Protein AF-A0A7J0D3D7-F1 (afdb_monomer_lite)

Sequence (59 aa):
MICVDCDKTILGRAVLASDGDSMSGARPDAMAHPPGSQDCKPRTPRKRALRQALALPDR

pLDDT: mean 74.33, std 13.21, range [45.53, 89.5]

Secondary structure (DSSP, 8-state):
-B-TTT--B--S--EE------TTT--TT-EEPPTT-TT---SSHHHHHHHHHTTS---

Organism: Streptomyces microflavus (NCBI:txid1919)

Radius of gyration: 11.26 Å; chains: 1; bounding box: 30×22×31 Å

Foldseek 3Di:
DAAPFARDDDDDDKDAPDDPPPVPCDPRPHIHDQQPDPVDDGPDPVVVVVSVVVNDPDD

Structure (mmCIF, N/CA/C/O backbone):
data_AF-A0A7J0D3D7-F1
#
_entry.id   AF-A0A7J0D3D7-F1
#
loop_
_atom_site.group_PDB
_atom_site.id
_atom_site.type_symbol
_atom_site.label_atom_id
_atom_site.label_alt_id
_atom_site.label_comp_id
_atom_site.label_asym_id
_atom_site.label_entity_id
_atom_site.label_seq_id
_atom_site.pdbx_PDB_ins_code
_atom_site.Cartn_x
_atom_site.Cartn_y
_atom_site.Cartn_z
_atom_site.occupancy
_atom_site.B_iso_or_equiv
_atom_site.auth_seq_id
_atom_site.auth_comp_id
_atom_site.auth_asym_id
_atom_site.auth_atom_id
_atom_site.pdbx_PDB_model_num
ATOM 1 N N . MET A 1 1 ? -0.711 -8.381 8.546 1.00 78.00 1 MET A N 1
ATOM 2 C CA . MET A 1 1 ? 0.239 -7.708 7.634 1.00 78.00 1 MET A CA 1
ATOM 3 C C . MET A 1 1 ? -0.085 -6.218 7.619 1.00 78.00 1 MET A C 1
ATOM 5 O O . MET A 1 1 ? -1.263 -5.888 7.530 1.00 78.00 1 MET A O 1
ATOM 9 N N . ILE A 1 2 ? 0.906 -5.340 7.794 1.00 85.75 2 ILE A N 1
ATOM 10 C CA . ILE A 1 2 ? 0.705 -3.881 7.896 1.00 85.75 2 ILE A CA 1
ATOM 11 C C . ILE A 1 2 ? 1.083 -3.233 6.564 1.00 85.75 2 ILE A C 1
ATOM 13 O O . ILE A 1 2 ? 2.120 -3.565 5.996 1.00 85.75 2 ILE A O 1
ATOM 17 N N 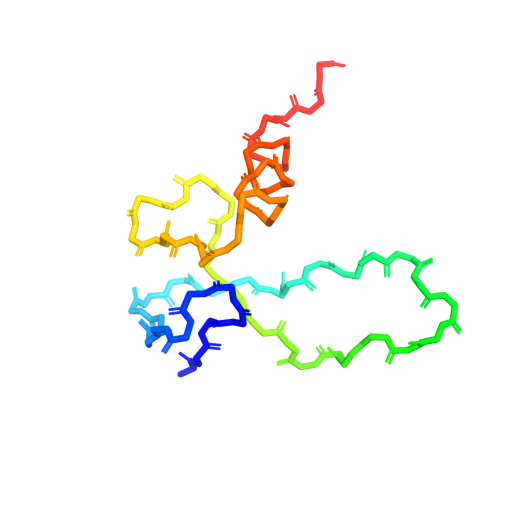. CYS A 1 3 ? 0.243 -2.324 6.070 1.00 86.94 3 CYS A N 1
ATOM 18 C CA . CYS A 1 3 ? 0.514 -1.558 4.862 1.00 86.94 3 CYS A CA 1
ATOM 19 C C . CYS A 1 3 ? 1.548 -0.458 5.123 1.00 86.94 3 CYS A C 1
ATOM 21 O O . CYS A 1 3 ? 1.309 0.428 5.941 1.00 86.94 3 CYS A O 1
ATOM 23 N N . VAL A 1 4 ? 2.632 -0.435 4.348 1.00 85.38 4 VAL A N 1
ATOM 24 C CA . VAL A 1 4 ? 3.705 0.575 4.458 1.00 85.38 4 VAL A CA 1
ATOM 25 C C . VAL A 1 4 ? 3.313 1.990 4.001 1.00 85.38 4 VAL A C 1
ATOM 27 O O . VAL A 1 4 ? 4.098 2.934 4.125 1.00 85.38 4 VAL A O 1
ATOM 30 N N . ASP A 1 5 ? 2.122 2.167 3.422 1.00 84.50 5 ASP A N 1
ATOM 31 C CA . ASP A 1 5 ? 1.653 3.466 2.921 1.00 84.50 5 ASP A CA 1
ATOM 32 C C . ASP A 1 5 ? 0.671 4.172 3.851 1.00 84.50 5 ASP A C 1
ATOM 34 O O . ASP A 1 5 ? 0.640 5.407 3.886 1.00 84.50 5 ASP A O 1
ATOM 38 N N . CYS A 1 6 ? -0.139 3.408 4.580 1.00 87.06 6 CYS A N 1
ATOM 39 C CA . CYS A 1 6 ? -1.189 3.935 5.450 1.00 87.06 6 CYS A CA 1
ATOM 40 C C . CYS A 1 6 ? -1.078 3.467 6.908 1.00 87.06 6 CYS A C 1
ATOM 42 O O . CYS A 1 6 ? -1.905 3.881 7.715 1.00 87.06 6 CYS A O 1
ATOM 44 N N . ASP A 1 7 ? -0.093 2.621 7.233 1.00 87.75 7 ASP A N 1
ATOM 45 C CA . ASP A 1 7 ? 0.140 2.011 8.551 1.00 87.75 7 ASP A CA 1
ATOM 46 C C . ASP A 1 7 ? -1.065 1.231 9.108 1.00 87.75 7 ASP A C 1
ATOM 48 O O . ASP A 1 7 ? -1.151 0.951 10.303 1.00 87.75 7 ASP A O 1
ATOM 52 N N . LYS A 1 8 ? -2.015 0.859 8.242 1.00 88.19 8 L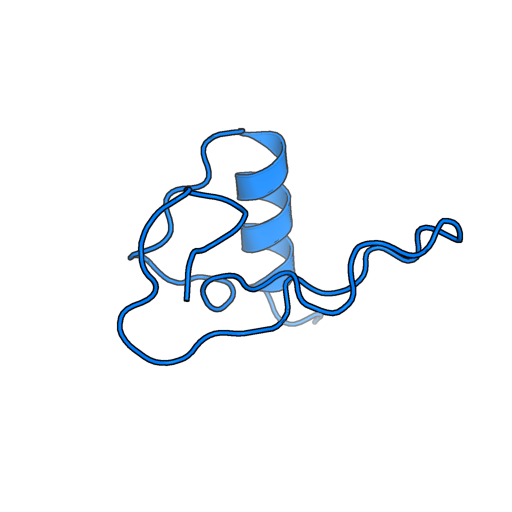YS A N 1
ATOM 53 C CA . LYS A 1 8 ? -3.183 0.056 8.609 1.00 88.19 8 LYS A CA 1
ATOM 54 C C . LYS A 1 8 ? -2.948 -1.420 8.344 1.00 88.19 8 LYS A C 1
ATOM 56 O O . LYS A 1 8 ? -2.216 -1.806 7.432 1.00 88.19 8 LYS A O 1
ATOM 61 N N . THR A 1 9 ? -3.636 -2.247 9.121 1.00 89.50 9 THR A N 1
ATOM 62 C CA . THR A 1 9 ? -3.736 -3.680 8.865 1.00 89.50 9 THR A CA 1
ATOM 63 C C . THR A 1 9 ? -4.433 -3.922 7.529 1.00 89.50 9 THR A C 1
ATOM 65 O O . THR A 1 9 ? -5.530 -3.417 7.296 1.00 89.50 9 THR A O 1
ATOM 68 N N . ILE A 1 10 ? -3.807 -4.717 6.662 1.00 88.75 10 ILE A N 1
ATOM 69 C CA . ILE A 1 10 ? -4.409 -5.150 5.401 1.00 88.75 10 ILE A CA 1
ATOM 70 C C . ILE A 1 10 ? -5.369 -6.298 5.709 1.00 88.75 10 ILE A C 1
ATOM 72 O O . ILE A 1 10 ? -4.943 -7.366 6.153 1.00 88.75 10 ILE A O 1
ATOM 76 N N . LEU A 1 11 ? -6.661 -6.068 5.485 1.00 87.12 11 LEU A N 1
ATOM 77 C CA . LEU A 1 11 ? -7.705 -7.081 5.596 1.00 87.12 11 LEU A CA 1
ATOM 78 C C . LEU A 1 11 ? -7.973 -7.630 4.188 1.00 87.12 11 LEU A C 1
ATOM 80 O O . LEU A 1 11 ? -8.659 -6.996 3.394 1.00 87.12 11 LEU A O 1
ATOM 84 N N . GLY A 1 12 ? -7.368 -8.771 3.849 1.00 84.19 12 GLY A N 1
ATOM 85 C CA . GLY A 1 12 ? -7.531 -9.421 2.544 1.00 84.19 12 GLY A CA 1
ATOM 86 C C . GLY A 1 12 ? -6.257 -9.436 1.699 1.00 84.19 12 GLY A C 1
ATOM 87 O O . GLY A 1 12 ? -5.161 -9.644 2.220 1.00 84.19 12 GLY A O 1
ATOM 88 N N . ARG A 1 13 ? -6.402 -9.265 0.378 1.00 83.94 13 ARG A N 1
ATOM 89 C CA . ARG A 1 13 ? -5.278 -9.362 -0.565 1.00 83.94 13 ARG A CA 1
ATOM 90 C C . ARG A 1 13 ? -4.263 -8.256 -0.288 1.00 83.94 13 ARG A C 1
ATOM 92 O O . ARG A 1 13 ? -4.599 -7.078 -0.345 1.00 83.94 13 ARG A O 1
ATOM 99 N N . ALA A 1 14 ? -3.020 -8.649 -0.053 1.00 85.44 14 ALA A N 1
ATOM 100 C CA . ALA A 1 14 ? -1.882 -7.750 0.019 1.00 85.44 14 ALA A CA 1
ATOM 101 C C . ALA A 1 14 ? -1.005 -7.936 -1.221 1.00 85.44 14 ALA A C 1
ATOM 103 O O . ALA A 1 14 ? -0.944 -9.026 -1.793 1.00 85.44 14 ALA A O 1
ATOM 104 N N . VAL A 1 15 ? -0.341 -6.866 -1.637 1.00 84.31 15 VAL A N 1
ATOM 105 C CA . VAL A 1 15 ? 0.671 -6.895 -2.694 1.00 84.31 15 VAL A CA 1
ATOM 106 C C . VAL A 1 15 ? 1.996 -6.457 -2.101 1.00 84.31 15 VAL A C 1
ATOM 108 O O . VAL A 1 15 ? 2.022 -5.697 -1.129 1.00 84.31 15 VAL A O 1
ATOM 111 N N . LEU A 1 16 ? 3.096 -6.903 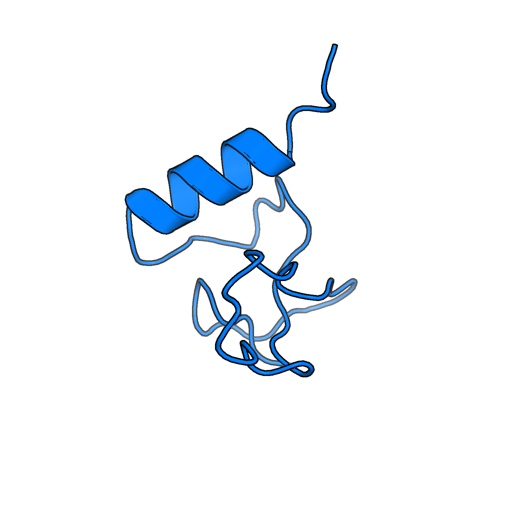-2.696 1.00 81.00 16 LEU A N 1
ATOM 112 C CA . LEU A 1 16 ? 4.380 -6.278 -2.424 1.00 81.00 16 LEU A CA 1
ATOM 113 C C . LEU A 1 16 ? 4.257 -4.797 -2.774 1.00 81.00 16 LEU A C 1
ATOM 115 O O . LEU A 1 16 ? 3.655 -4.421 -3.788 1.00 81.00 16 LEU A O 1
ATOM 119 N N . ALA A 1 17 ? 4.768 -3.940 -1.899 1.00 75.56 17 ALA A N 1
ATOM 120 C CA . ALA A 1 17 ? 4.982 -2.550 -2.228 1.00 75.56 17 ALA A CA 1
ATOM 121 C C . ALA A 1 17 ? 6.103 -2.533 -3.269 1.00 75.56 17 ALA A C 1
ATOM 123 O O . ALA A 1 17 ? 7.261 -2.417 -2.900 1.00 75.56 17 ALA A O 1
ATOM 124 N N . SER A 1 18 ? 5.715 -2.766 -4.529 1.00 64.75 18 SER A N 1
ATOM 125 C CA . SER A 1 18 ? 6.564 -2.899 -5.710 1.00 64.75 18 SER A CA 1
ATOM 126 C C . SER A 1 18 ? 7.829 -2.069 -5.581 1.00 64.75 18 SER A C 1
ATOM 128 O O . SER A 1 18 ? 7.731 -0.858 -5.346 1.00 64.75 18 SER A O 1
ATOM 130 N N . ASP A 1 19 ? 8.963 -2.755 -5.738 1.00 55.12 19 ASP A N 1
ATOM 131 C CA . ASP A 1 19 ? 10.293 -2.187 -5.875 1.00 55.12 19 ASP A CA 1
ATOM 132 C C . ASP A 1 19 ? 10.204 -0.956 -6.774 1.00 55.12 19 ASP A 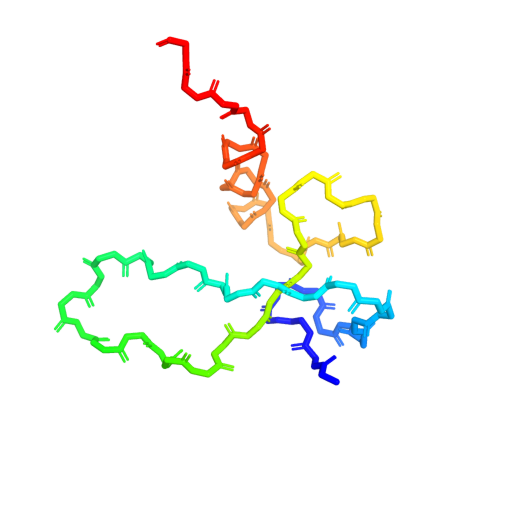C 1
ATOM 134 O O . ASP A 1 19 ? 10.005 -1.046 -7.983 1.00 55.12 19 ASP A O 1
ATOM 138 N N . GLY A 1 20 ? 10.337 0.232 -6.186 1.00 49.88 20 GLY A N 1
ATOM 139 C CA . GLY A 1 20 ? 11.052 1.237 -6.949 1.00 49.88 20 GLY A CA 1
ATOM 140 C C . GLY A 1 20 ? 12.422 0.621 -7.182 1.00 49.88 20 GLY A C 1
ATOM 141 O O . GLY A 1 20 ? 12.991 0.134 -6.204 1.00 49.88 20 GLY A O 1
ATOM 142 N N . ASP A 1 21 ? 12.907 0.611 -8.424 1.00 45.53 21 ASP A N 1
ATOM 143 C CA . ASP A 1 21 ? 14.274 0.236 -8.816 1.00 45.53 21 ASP A CA 1
ATOM 144 C C . ASP A 1 21 ? 15.306 1.152 -8.133 1.00 45.53 21 ASP A C 1
ATOM 146 O O . ASP A 1 21 ? 16.076 1.897 -8.738 1.00 45.53 21 ASP A O 1
ATOM 150 N N . SER A 1 22 ? 15.291 1.162 -6.811 1.00 48.00 22 SER A N 1
ATOM 151 C CA . SER A 1 22 ? 16.288 1.761 -5.977 1.00 48.00 22 SER A CA 1
ATOM 152 C C . SER A 1 22 ? 17.349 0.684 -5.900 1.00 48.00 22 SER A C 1
ATOM 154 O O . SER A 1 22 ? 17.179 -0.317 -5.208 1.00 48.00 22 SER A O 1
ATOM 156 N N . MET A 1 23 ? 18.468 0.919 -6.585 1.00 53.59 23 MET A N 1
ATOM 157 C CA . MET A 1 23 ? 19.711 0.131 -6.502 1.00 53.59 23 MET A CA 1
ATOM 158 C C . MET A 1 23 ? 20.186 -0.118 -5.049 1.00 53.59 23 MET A C 1
ATOM 160 O O . MET A 1 23 ? 21.125 -0.865 -4.803 1.00 53.59 23 MET A O 1
ATOM 164 N N . SER A 1 24 ? 19.532 0.508 -4.070 1.00 52.47 24 SER A N 1
ATOM 165 C CA . SER A 1 24 ? 19.658 0.336 -2.632 1.00 52.47 24 SER A CA 1
ATOM 166 C C . SER A 1 24 ? 18.529 -0.539 -2.050 1.00 52.47 24 SER A C 1
ATOM 168 O O . SER A 1 24 ? 17.705 -0.015 -1.302 1.00 52.47 24 SER A O 1
ATOM 170 N N . GLY A 1 25 ? 18.454 -1.827 -2.408 1.00 50.97 25 GLY A N 1
ATOM 171 C CA . GLY A 1 25 ? 17.643 -2.876 -1.752 1.00 50.97 25 GLY A CA 1
ATOM 172 C C . GLY A 1 25 ? 16.478 -2.394 -0.875 1.00 50.97 25 GLY A C 1
ATOM 173 O O . GLY A 1 25 ? 16.540 -2.491 0.356 1.00 50.97 25 GLY A O 1
ATOM 174 N N . ALA A 1 26 ? 15.435 -1.828 -1.492 1.00 53.34 26 ALA A N 1
ATOM 175 C CA . ALA A 1 26 ? 14.212 -1.501 -0.775 1.00 53.34 26 ALA A CA 1
ATOM 176 C C . ALA A 1 26 ? 13.656 -2.804 -0.185 1.00 53.34 26 ALA A C 1
ATOM 178 O O . ALA A 1 26 ? 13.700 -3.850 -0.820 1.00 53.34 26 ALA A O 1
ATOM 179 N N . ARG A 1 27 ? 13.248 -2.759 1.088 1.00 55.22 27 ARG A N 1
ATOM 180 C CA . ARG A 1 27 ? 12.989 -3.957 1.898 1.00 55.22 27 ARG A CA 1
ATOM 181 C C . ARG A 1 27 ? 12.069 -4.937 1.145 1.00 55.22 27 ARG A C 1
ATOM 183 O O . ARG A 1 27 ? 10.912 -4.572 0.931 1.00 55.22 27 ARG A O 1
ATOM 190 N N . PRO A 1 28 ? 12.535 -6.161 0.827 1.00 57.53 28 PRO A N 1
ATOM 191 C CA . PRO A 1 28 ? 11.798 -7.107 -0.016 1.00 57.53 28 PRO A CA 1
ATOM 192 C C . PRO A 1 28 ? 10.473 -7.568 0.611 1.00 57.53 28 PRO A C 1
ATOM 194 O O . PRO A 1 28 ? 9.610 -8.096 -0.079 1.00 57.53 28 PRO A O 1
ATOM 197 N N . ASP A 1 29 ? 10.279 -7.313 1.907 1.00 65.75 29 ASP A N 1
ATOM 198 C CA . ASP A 1 29 ? 9.107 -7.745 2.674 1.00 65.75 29 ASP A CA 1
ATOM 199 C C . ASP A 1 29 ? 8.083 -6.619 2.909 1.00 65.75 29 ASP A C 1
ATOM 201 O O . ASP A 1 29 ? 7.155 -6.757 3.714 1.00 65.75 29 ASP A O 1
ATOM 205 N N . ALA A 1 30 ? 8.258 -5.457 2.272 1.00 77.75 30 ALA A N 1
ATOM 206 C CA . ALA A 1 30 ? 7.326 -4.345 2.411 1.00 77.75 30 ALA A CA 1
ATOM 207 C C . ALA A 1 30 ? 6.005 -4.659 1.696 1.00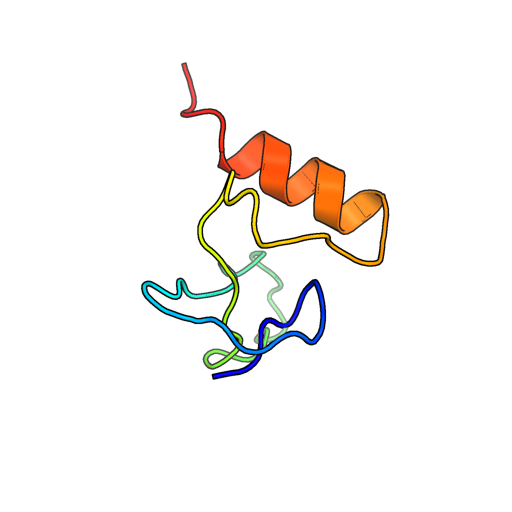 77.75 30 ALA A C 1
ATOM 209 O O . ALA A 1 30 ? 5.958 -4.826 0.481 1.00 77.75 30 ALA A O 1
ATOM 210 N N . MET A 1 31 ? 4.903 -4.684 2.446 1.00 85.25 31 MET A N 1
ATOM 211 C CA . MET A 1 31 ? 3.579 -5.018 1.919 1.00 85.25 31 MET A CA 1
ATOM 212 C C . MET A 1 31 ? 2.675 -3.792 1.879 1.00 85.25 31 MET A C 1
ATOM 214 O O . MET A 1 31 ? 2.741 -2.909 2.737 1.00 85.25 31 MET A O 1
ATOM 218 N N . ALA A 1 32 ? 1.796 -3.743 0.888 1.00 86.81 32 ALA A N 1
ATOM 219 C CA . ALA A 1 32 ? 0.818 -2.685 0.715 1.00 86.81 32 ALA A CA 1
ATOM 220 C C . ALA A 1 32 ? -0.534 -3.235 0.260 1.00 86.81 32 ALA A C 1
ATOM 222 O O . ALA A 1 32 ? -0.663 -4.376 -0.188 1.00 86.81 32 ALA A O 1
ATOM 223 N N . HIS A 1 33 ? -1.560 -2.396 0.375 1.00 88.50 33 HIS A N 1
ATOM 224 C CA . HIS A 1 33 ? -2.830 -2.670 -0.282 1.00 88.50 33 HIS A CA 1
ATOM 225 C C . HIS A 1 33 ? -2.656 -2.679 -1.813 1.00 88.50 33 HIS A C 1
ATOM 227 O O . HIS A 1 33 ? -1.777 -1.981 -2.330 1.00 88.50 33 HIS A O 1
ATOM 233 N N . PRO A 1 34 ? -3.509 -3.415 -2.548 1.00 85.19 34 PRO A N 1
ATOM 234 C CA . PRO A 1 34 ? -3.521 -3.394 -4.004 1.00 85.19 34 PRO A CA 1
ATOM 235 C C . PRO A 1 34 ? -3.657 -1.962 -4.549 1.00 85.19 34 PRO A C 1
ATOM 237 O O . PRO A 1 34 ? -4.353 -1.144 -3.930 1.00 85.19 34 PRO A O 1
ATOM 240 N N . PRO A 1 35 ? -3.041 -1.645 -5.704 1.00 80.38 35 PRO A N 1
ATOM 241 C CA . PRO A 1 35 ? -3.271 -0.374 -6.384 1.00 80.38 35 PRO A CA 1
ATOM 242 C C . PRO A 1 35 ? -4.773 -0.119 -6.564 1.00 80.38 35 PRO A C 1
ATOM 244 O O . PRO A 1 35 ? -5.532 -1.033 -6.878 1.00 80.38 35 PRO A O 1
ATOM 247 N N . GLY A 1 36 ? -5.217 1.111 -6.299 1.00 77.06 36 GLY A N 1
ATOM 248 C CA . GLY A 1 36 ? -6.633 1.486 -6.395 1.00 77.06 36 GLY A CA 1
ATOM 249 C C . GLY A 1 36 ? -7.540 0.989 -5.258 1.00 77.06 36 GLY A C 1
ATOM 250 O O . GLY A 1 36 ? -8.729 1.301 -5.267 1.00 77.06 36 GLY A O 1
ATOM 251 N N . SER A 1 37 ? -7.021 0.266 -4.255 1.00 83.44 37 SER A N 1
ATOM 252 C CA . SER A 1 37 ? -7.808 -0.127 -3.077 1.00 83.44 37 SER A CA 1
ATOM 253 C C . SER A 1 37 ? -8.348 1.099 -2.331 1.00 83.44 37 SER A C 1
ATOM 255 O O . SER A 1 37 ? -7.582 1.966 -1.906 1.00 83.44 37 SER A O 1
ATOM 257 N N . GLN A 1 38 ? -9.669 1.145 -2.126 1.00 82.50 38 GLN A N 1
ATOM 258 C CA . GLN A 1 38 ? -10.340 2.222 -1.383 1.00 82.50 38 GLN A CA 1
ATOM 259 C C . GLN A 1 38 ? -10.038 2.182 0.125 1.00 82.50 38 GLN A C 1
ATOM 261 O O . GLN A 1 38 ? -10.148 3.201 0.814 1.00 82.50 38 GLN A O 1
ATOM 266 N N . ASP A 1 39 ? -9.605 1.024 0.629 1.00 82.50 39 ASP A N 1
ATOM 267 C CA . ASP A 1 39 ? -9.235 0.823 2.032 1.00 82.50 39 ASP A CA 1
ATOM 268 C C . ASP A 1 39 ? -7.891 1.481 2.367 1.00 82.50 39 ASP A C 1
ATOM 270 O O . ASP A 1 39 ? -7.625 1.860 3.515 1.00 82.50 39 ASP A O 1
ATOM 274 N N . CYS A 1 40 ? -7.045 1.674 1.351 1.00 83.88 40 CYS A N 1
ATOM 275 C CA . CYS A 1 40 ? -5.758 2.323 1.499 1.00 83.88 40 CYS A CA 1
ATOM 276 C C . CYS A 1 40 ? -5.887 3.838 1.367 1.00 83.88 40 CYS A C 1
ATOM 278 O O . CYS A 1 40 ? -6.181 4.375 0.300 1.00 83.88 40 CYS A O 1
ATOM 280 N N . LYS A 1 41 ? -5.570 4.552 2.449 1.00 84.50 41 LYS A N 1
ATOM 281 C CA . LYS A 1 41 ? -5.445 6.015 2.454 1.00 84.50 41 LYS A CA 1
ATOM 282 C C . LYS A 1 41 ? -3.991 6.385 2.762 1.00 84.50 41 LYS A C 1
ATOM 284 O O . LYS A 1 41 ? -3.659 6.518 3.940 1.00 84.50 41 LYS A O 1
ATOM 289 N N . PRO A 1 42 ? -3.108 6.480 1.744 1.00 82.00 42 PRO A N 1
ATOM 290 C CA . PRO A 1 42 ? -1.702 6.792 1.957 1.00 82.00 42 PRO A CA 1
ATOM 291 C C . PRO A 1 42 ? -1.527 8.118 2.690 1.00 82.00 42 PRO A C 1
ATOM 293 O O . PRO A 1 42 ? -2.196 9.101 2.369 1.00 82.00 42 PRO A O 1
ATOM 296 N N . ARG A 1 43 ? -0.605 8.152 3.653 1.00 77.31 43 ARG A N 1
ATOM 297 C CA . ARG A 1 43 ? -0.401 9.331 4.511 1.00 77.31 43 ARG A CA 1
ATOM 298 C C . ARG A 1 43 ? 0.221 10.511 3.771 1.00 77.31 43 ARG A C 1
ATOM 300 O O . ARG A 1 43 ? 0.013 11.653 4.165 1.00 77.31 43 ARG A O 1
ATOM 307 N N . THR A 1 44 ? 0.992 10.247 2.716 1.00 79.00 44 THR A N 1
ATOM 308 C CA . THR A 1 44 ? 1.688 11.290 1.959 1.00 79.00 44 THR A CA 1
ATOM 309 C C . THR A 1 44 ? 1.066 11.485 0.572 1.00 79.00 44 THR A C 1
ATOM 311 O O . THR A 1 44 ? 0.770 10.501 -0.116 1.00 79.00 44 THR A O 1
ATOM 314 N N . PRO A 1 45 ? 0.914 12.742 0.105 1.00 76.88 45 PRO A N 1
ATOM 315 C CA . PRO A 1 45 ? 0.378 13.032 -1.228 1.00 76.88 45 PRO A CA 1
ATOM 316 C C . PRO A 1 45 ? 1.168 12.348 -2.351 1.00 76.88 45 PRO A C 1
ATOM 318 O O . PRO A 1 45 ? 0.581 11.824 -3.294 1.00 76.88 45 PRO A O 1
ATOM 321 N N . ARG A 1 46 ? 2.500 12.271 -2.211 1.00 77.81 46 ARG A N 1
ATOM 322 C CA . ARG A 1 46 ? 3.393 11.614 -3.177 1.00 77.81 46 ARG A CA 1
ATOM 323 C C . ARG A 1 46 ? 3.105 10.115 -3.319 1.00 77.81 46 ARG A C 1
ATOM 325 O O . ARG A 1 46 ? 3.033 9.618 -4.437 1.00 77.81 46 ARG A O 1
ATOM 332 N N . LYS A 1 47 ? 2.894 9.399 -2.206 1.00 76.62 47 LYS A N 1
ATOM 333 C CA . LYS A 1 47 ? 2.537 7.968 -2.233 1.00 76.62 47 LYS A CA 1
ATOM 334 C C . LYS A 1 47 ? 1.149 7.744 -2.823 1.00 76.62 47 LYS A C 1
ATOM 336 O O . LYS A 1 47 ? 0.946 6.784 -3.559 1.00 76.62 47 LYS A O 1
ATOM 341 N N . ARG A 1 48 ? 0.203 8.646 -2.543 1.00 77.94 48 ARG A N 1
ATOM 342 C CA . ARG A 1 48 ? -1.134 8.605 -3.148 1.00 77.94 48 ARG A CA 1
ATOM 343 C C . ARG A 1 48 ? -1.065 8.726 -4.672 1.00 77.94 48 ARG A C 1
ATOM 345 O O . ARG A 1 48 ? -1.657 7.892 -5.348 1.00 77.94 48 ARG A O 1
ATOM 352 N N . ALA A 1 49 ? -0.314 9.698 -5.192 1.00 78.25 49 ALA A N 1
ATOM 353 C CA . ALA A 1 49 ? -0.134 9.886 -6.632 1.00 78.25 49 ALA A CA 1
ATOM 354 C C . ALA A 1 49 ? 0.516 8.659 -7.299 1.00 78.25 49 ALA A C 1
ATOM 356 O O . ALA A 1 49 ? 0.007 8.169 -8.303 1.00 78.25 49 ALA A O 1
ATOM 357 N N . LEU A 1 50 ? 1.574 8.099 -6.696 1.00 78.00 50 LEU A N 1
ATOM 358 C CA . LEU A 1 50 ? 2.228 6.879 -7.189 1.00 78.00 50 LEU A CA 1
ATOM 359 C C . LEU A 1 50 ? 1.258 5.690 -7.257 1.00 78.00 50 LEU A C 1
ATOM 361 O O . LEU A 1 50 ? 1.186 4.999 -8.267 1.00 78.00 50 LEU A O 1
ATOM 365 N N . ARG A 1 51 ? 0.478 5.455 -6.197 1.00 75.56 51 ARG A N 1
ATOM 366 C CA . ARG A 1 51 ? -0.485 4.341 -6.156 1.00 75.56 51 ARG A CA 1
ATOM 367 C C . ARG A 1 51 ? -1.637 4.505 -7.142 1.00 75.56 51 ARG A C 1
ATOM 369 O O . ARG A 1 51 ? -2.160 3.500 -7.606 1.00 75.56 51 ARG A O 1
ATOM 376 N N . GLN A 1 52 ? -2.033 5.741 -7.441 1.00 75.56 52 GLN A N 1
ATOM 377 C CA . GLN A 1 52 ? -3.019 6.032 -8.482 1.00 75.56 52 GLN A CA 1
ATOM 378 C C . GLN A 1 52 ? -2.449 5.774 -9.878 1.00 75.56 52 GLN A C 1
ATOM 380 O O . GLN A 1 52 ? -3.135 5.166 -10.690 1.00 75.56 52 GLN A O 1
ATOM 385 N N . ALA A 1 53 ? -1.195 6.160 -10.129 1.00 75.00 53 ALA A N 1
ATOM 386 C CA . ALA A 1 53 ? -0.513 5.857 -11.385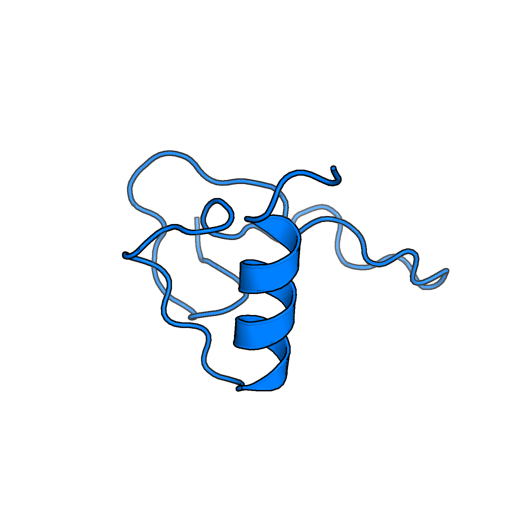 1.00 75.00 53 ALA A CA 1
ATOM 387 C C . ALA A 1 53 ? -0.384 4.339 -11.608 1.00 75.00 53 ALA A C 1
ATOM 389 O O . ALA A 1 53 ? -0.734 3.859 -12.673 1.00 75.00 53 ALA A O 1
ATOM 390 N N . LEU A 1 54 ? -0.008 3.573 -10.576 1.00 73.06 54 LEU A N 1
ATOM 391 C CA . LEU A 1 54 ? 0.074 2.102 -10.638 1.00 73.06 54 LEU A CA 1
ATOM 392 C C . LEU A 1 54 ? -1.286 1.394 -10.786 1.00 73.06 54 LEU A C 1
ATOM 394 O O . LEU A 1 54 ? -1.329 0.202 -11.076 1.00 73.06 54 LEU A O 1
ATOM 398 N N . ALA A 1 55 ? -2.395 2.084 -10.505 1.00 72.19 55 ALA A N 1
ATOM 399 C CA . ALA A 1 55 ? -3.743 1.539 -10.667 1.00 72.19 55 ALA A CA 1
ATOM 400 C C . ALA A 1 55 ? -4.283 1.724 -12.092 1.00 72.19 55 ALA A C 1
ATOM 402 O O . ALA A 1 55 ? -5.261 1.074 -12.460 1.00 72.19 55 ALA A O 1
ATOM 403 N N . LEU A 1 56 ? -3.674 2.616 -12.875 1.00 62.94 56 LEU A N 1
ATOM 404 C CA . LEU A 1 56 ? -3.968 2.766 -14.289 1.00 62.94 56 LEU A CA 1
ATOM 405 C C . LEU A 1 56 ? -3.104 1.740 -15.034 1.00 62.94 56 LEU A C 1
ATOM 407 O O . LEU A 1 56 ? -1.881 1.847 -14.969 1.00 62.94 56 LEU A O 1
ATOM 411 N N . PRO A 1 57 ? -3.690 0.728 -15.697 1.00 52.31 57 PRO A N 1
ATOM 412 C CA . PRO A 1 57 ? -2.910 -0.094 -16.607 1.00 52.31 57 PRO A CA 1
ATOM 413 C C . PRO A 1 57 ? -2.361 0.823 -17.705 1.00 52.31 57 PRO A C 1
ATOM 415 O O . PRO A 1 57 ? -3.119 1.625 -18.263 1.00 52.31 57 PRO A O 1
ATOM 418 N N . ASP A 1 58 ? -1.054 0.731 -17.964 1.00 56.09 58 ASP A N 1
ATOM 419 C CA . ASP A 1 58 ? -0.425 1.332 -19.141 1.00 56.09 58 ASP A CA 1
ATOM 420 C C . ASP A 1 58 ? -1.305 1.053 -20.371 1.00 56.09 58 ASP A C 1
ATOM 422 O O . ASP A 1 58 ? -1.733 -0.085 -20.592 1.00 56.09 58 ASP A O 1
ATOM 426 N N . ARG A 1 59 ? -1.649 2.113 -21.109 1.00 45.94 59 ARG A N 1
ATOM 427 C CA . ARG A 1 59 ? -2.345 1.996 -22.398 1.00 45.94 59 ARG A CA 1
ATOM 428 C C . ARG A 1 59 ? -1.391 1.488 -23.463 1.00 45.94 59 ARG A C 1
ATOM 430 O O . ARG A 1 59 ? -0.230 1.949 -23.458 1.00 45.94 59 ARG A O 1
#